Protein AF-A0A4U7AQZ9-F1 (afdb_monomer_lite)

Secondary structure (DSSP, 8-state):
------TTSHHHHHHHGGGG-TT--THHHHHHHHHHHHHHIIIIIHHHTT-HHHHHHHHSTTS-----SSGGGS-HHHHTT-SEEEEEEEEESSSHHHHHHHHHHHHH-TT-EEEEEEEEEEHHHHSTTSTTHHHHTSTTEEEEEEEEES------SS--HHHHHTT-TT--

Organism: NCBI:txid40998

Structure (mmCIF, N/CA/C/O backbone):
data_AF-A0A4U7AQZ9-F1
#
_entry.id   AF-A0A4U7AQZ9-F1
#
loop_
_atom_site.group_PDB
_atom_site.id
_atom_site.type_symbol
_atom_site.label_atom_id
_atom_site.label_alt_id
_atom_site.label_comp_id
_atom_site.label_asym_id
_atom_site.label_entity_id
_atom_site.label_seq_id
_atom_site.pdbx_PDB_ins_code
_atom_site.Cartn_x
_atom_site.Cartn_y
_atom_site.Cartn_z
_atom_site.occupancy
_atom_site.B_iso_or_equiv
_atom_site.auth_seq_id
_atom_site.auth_comp_id
_atom_site.auth_asym_id
_atom_site.auth_atom_id
_atom_site.pdbx_PDB_model_num
ATOM 1 N N . MET A 1 1 ? 9.605 26.497 10.972 1.00 35.78 1 MET A N 1
ATOM 2 C CA . MET A 1 1 ? 9.999 25.737 9.765 1.00 35.78 1 MET A CA 1
ATOM 3 C C . MET A 1 1 ? 10.571 24.405 10.231 1.00 35.78 1 MET A C 1
ATOM 5 O O . MET A 1 1 ? 11.572 24.421 10.932 1.00 35.78 1 MET A O 1
ATOM 9 N N . SER A 1 2 ? 9.902 23.276 9.977 1.00 42.94 2 SER A N 1
ATOM 10 C CA . SER A 1 2 ? 10.395 21.956 10.404 1.00 42.94 2 SER A CA 1
ATOM 11 C C . SER A 1 2 ? 11.223 21.324 9.285 1.00 42.94 2 SER A C 1
ATOM 13 O O . SER A 1 2 ? 10.675 20.996 8.234 1.00 42.94 2 SER A O 1
ATOM 15 N N . LEU A 1 3 ? 12.527 21.155 9.498 1.00 46.78 3 LEU A N 1
ATOM 16 C CA . LEU A 1 3 ? 13.388 20.399 8.589 1.00 46.78 3 LEU A CA 1
ATOM 17 C C . LEU A 1 3 ? 13.070 18.903 8.723 1.00 46.78 3 LEU A C 1
ATOM 19 O O . LEU A 1 3 ? 13.283 18.323 9.785 1.00 46.78 3 LEU A O 1
ATOM 23 N N . GLN A 1 4 ? 12.579 18.276 7.654 1.00 54.00 4 GLN A N 1
ATOM 24 C CA . GLN A 1 4 ? 12.450 16.819 7.584 1.00 54.00 4 GLN A CA 1
ATOM 25 C C . GLN A 1 4 ? 13.738 16.225 7.005 1.00 54.00 4 GLN A C 1
ATOM 27 O O . GLN A 1 4 ? 14.153 16.595 5.909 1.00 54.00 4 GLN A O 1
ATOM 32 N N . HIS A 1 5 ? 14.380 15.310 7.735 1.00 62.16 5 HIS A N 1
ATOM 33 C CA . HIS A 1 5 ? 15.618 14.655 7.311 1.00 62.16 5 HIS A CA 1
ATOM 34 C C . HIS A 1 5 ? 15.568 13.146 7.579 1.00 62.16 5 HIS A C 1
ATOM 36 O O . HIS A 1 5 ? 14.986 12.691 8.560 1.00 62.16 5 HIS A O 1
ATOM 42 N N . TYR A 1 6 ? 16.229 12.365 6.721 1.00 65.25 6 TYR A N 1
ATOM 43 C CA . TYR A 1 6 ? 16.204 10.893 6.745 1.00 65.25 6 TYR A CA 1
ATOM 44 C C . TYR A 1 6 ? 17.595 10.291 6.965 1.00 65.25 6 TYR A C 1
ATOM 46 O O . TYR A 1 6 ? 17.842 9.127 6.651 1.00 65.25 6 TYR A O 1
ATOM 54 N N . THR A 1 7 ? 18.507 11.080 7.540 1.00 66.88 7 THR A N 1
ATOM 55 C CA . THR A 1 7 ? 19.927 10.754 7.778 1.00 66.88 7 THR A CA 1
ATOM 56 C C . THR A 1 7 ? 20.165 9.442 8.529 1.00 66.88 7 THR A C 1
ATOM 58 O O . THR A 1 7 ? 21.244 8.870 8.424 1.00 66.88 7 THR A O 1
ATOM 61 N N . LYS A 1 8 ? 19.169 8.936 9.266 1.00 69.25 8 LYS A N 1
ATOM 62 C CA . LYS A 1 8 ? 19.256 7.678 10.025 1.00 69.25 8 LYS A CA 1
ATOM 63 C C . LYS A 1 8 ? 18.743 6.443 9.273 1.00 69.25 8 LYS A C 1
ATOM 65 O O . LYS A 1 8 ? 18.784 5.348 9.822 1.00 69.25 8 LYS A O 1
ATOM 70 N N . THR A 1 9 ? 18.252 6.589 8.043 1.00 66.06 9 THR A N 1
ATOM 71 C CA . THR A 1 9 ? 17.750 5.451 7.258 1.00 66.06 9 THR A CA 1
ATOM 72 C C . THR A 1 9 ? 18.887 4.704 6.564 1.00 66.06 9 THR A C 1
ATOM 74 O O . THR A 1 9 ? 19.890 5.296 6.162 1.00 66.06 9 THR A O 1
ATOM 77 N N . ASN A 1 10 ? 18.715 3.396 6.367 1.00 64.19 10 ASN A N 1
ATOM 78 C CA . ASN A 1 10 ? 19.672 2.595 5.599 1.00 64.19 10 ASN A CA 1
ATOM 79 C C . ASN A 1 10 ? 19.789 3.093 4.151 1.00 64.19 10 ASN A C 1
ATOM 81 O O . ASN A 1 10 ? 20.891 3.132 3.616 1.00 64.19 10 ASN A O 1
ATOM 85 N N . ALA A 1 11 ? 18.685 3.556 3.555 1.00 65.00 11 ALA A N 1
ATOM 86 C CA . ALA A 1 11 ? 18.683 4.154 2.224 1.00 65.00 11 ALA A CA 1
ATOM 87 C C . ALA A 1 11 ? 19.554 5.420 2.162 1.00 65.00 11 ALA A C 1
ATOM 89 O O . ALA A 1 11 ? 20.436 5.506 1.312 1.00 65.00 11 ALA A O 1
ATOM 90 N N . ALA A 1 12 ? 19.391 6.358 3.104 1.00 65.62 12 ALA A N 1
ATOM 91 C CA . ALA A 1 12 ? 20.232 7.554 3.168 1.00 65.62 12 ALA A CA 1
ATOM 92 C C . ALA A 1 12 ? 21.712 7.205 3.366 1.00 65.62 12 ALA A C 1
ATOM 94 O O . ALA A 1 12 ? 22.567 7.776 2.697 1.00 65.62 12 ALA A O 1
ATOM 95 N N . ARG A 1 13 ? 22.022 6.229 4.229 1.00 68.69 13 ARG A N 1
ATOM 96 C CA . ARG A 1 13 ? 23.403 5.772 4.438 1.00 68.69 13 ARG A CA 1
ATOM 97 C C . ARG A 1 13 ? 24.006 5.199 3.158 1.00 68.69 13 ARG A C 1
ATOM 99 O O . ARG A 1 13 ? 25.102 5.603 2.785 1.00 68.69 13 ARG A O 1
ATOM 106 N N . ILE A 1 14 ? 23.291 4.316 2.463 1.00 69.12 14 ILE A N 1
ATOM 107 C CA . ILE A 1 14 ? 23.757 3.697 1.214 1.00 69.12 14 ILE A CA 1
ATOM 108 C C . ILE A 1 14 ? 23.960 4.758 0.127 1.00 69.12 14 ILE A C 1
ATOM 110 O O . ILE A 1 14 ? 25.005 4.783 -0.514 1.00 69.12 14 ILE A O 1
ATOM 114 N N . LEU A 1 15 ? 23.004 5.672 -0.041 1.00 67.94 15 LEU A N 1
ATOM 115 C CA . LEU A 1 15 ? 23.048 6.690 -1.094 1.00 67.94 15 LEU A CA 1
ATOM 116 C C . LEU A 1 15 ? 24.113 7.762 -0.853 1.00 67.94 15 LEU A C 1
ATOM 118 O O . LEU A 1 15 ? 24.690 8.263 -1.813 1.00 67.94 15 LEU A O 1
ATOM 122 N N . MET A 1 16 ? 24.396 8.101 0.408 1.00 71.94 16 MET A N 1
ATOM 123 C CA . MET A 1 16 ? 25.441 9.069 0.758 1.00 71.94 16 MET A CA 1
ATOM 124 C C . MET A 1 16 ? 26.843 8.448 0.790 1.00 71.94 16 MET A C 1
ATOM 126 O O . MET A 1 16 ? 27.820 9.176 0.644 1.00 71.94 16 MET A O 1
ATOM 130 N N . THR A 1 17 ? 26.977 7.125 0.945 1.00 73.81 17 THR A N 1
ATOM 131 C CA . THR A 1 17 ? 28.293 6.465 1.075 1.00 73.81 17 THR A CA 1
ATOM 132 C C . THR A 1 17 ? 29.251 6.813 -0.076 1.00 73.81 17 THR A C 1
ATOM 134 O O . THR A 1 17 ? 30.371 7.225 0.216 1.00 73.81 17 THR A O 1
ATOM 137 N N . PRO A 1 18 ? 28.844 6.772 -1.363 1.00 69.50 18 PRO A N 1
ATOM 138 C CA . PRO A 1 18 ? 29.732 7.135 -2.469 1.00 69.50 18 PRO A CA 1
ATOM 139 C C . PRO A 1 18 ? 30.176 8.604 -2.457 1.00 69.50 18 PRO A C 1
ATOM 141 O O . PRO A 1 18 ? 31.245 8.916 -2.968 1.00 69.50 18 PRO A O 1
ATOM 144 N N . THR A 1 19 ? 29.387 9.506 -1.862 1.00 69.62 19 THR A N 1
ATOM 145 C CA . THR A 1 19 ? 29.738 10.936 -1.739 1.00 69.62 19 THR A CA 1
ATOM 146 C C . THR A 1 19 ? 30.698 11.235 -0.589 1.00 69.62 19 THR A C 1
ATOM 148 O O . THR A 1 19 ? 31.227 12.337 -0.506 1.00 69.62 19 THR A O 1
ATOM 151 N N . LEU A 1 20 ? 30.929 10.260 0.297 1.00 70.00 20 LEU A N 1
ATOM 152 C CA . LEU A 1 20 ? 31.860 10.365 1.424 1.00 70.00 20 LEU A CA 1
ATOM 153 C C . LEU A 1 20 ? 33.263 9.834 1.077 1.00 70.00 20 LEU A C 1
ATOM 155 O O . LEU A 1 20 ? 34.176 9.942 1.892 1.00 70.00 20 LEU A O 1
ATOM 159 N N . ILE A 1 21 ? 33.443 9.258 -0.117 1.00 72.31 21 ILE A N 1
ATOM 160 C CA . ILE A 1 21 ? 34.729 8.743 -0.597 1.00 72.31 21 ILE A CA 1
ATOM 161 C C . ILE A 1 21 ? 35.524 9.905 -1.203 1.00 72.31 21 ILE A C 1
ATOM 163 O O . ILE A 1 21 ? 35.169 10.412 -2.263 1.00 72.31 21 ILE A O 1
ATOM 167 N N . LEU A 1 22 ? 36.620 10.299 -0.546 1.00 62.50 22 LEU A N 1
ATOM 168 C CA . LEU A 1 22 ? 37.468 11.439 -0.942 1.00 62.50 22 LEU A CA 1
ATOM 169 C C . LEU A 1 22 ? 38.063 11.316 -2.356 1.00 62.50 22 LEU A C 1
ATOM 171 O O . LEU A 1 22 ? 38.332 12.324 -3.001 1.00 62.50 22 LEU A O 1
ATOM 175 N N . GLU A 1 23 ? 38.253 10.090 -2.839 1.00 70.56 23 GLU A N 1
ATOM 176 C CA . GLU A 1 23 ? 38.831 9.791 -4.155 1.00 70.56 23 GLU A CA 1
ATOM 177 C C . GLU A 1 23 ? 37.778 9.702 -5.274 1.00 70.56 23 GLU A C 1
ATOM 179 O O . GLU A 1 23 ? 38.120 9.639 -6.457 1.00 70.56 23 GLU A O 1
ATOM 184 N N . ALA A 1 24 ? 36.485 9.688 -4.933 1.00 56.53 24 ALA A N 1
ATOM 185 C CA . ALA A 1 24 ? 35.423 9.588 -5.923 1.00 56.53 24 ALA A CA 1
ATOM 186 C C . ALA A 1 24 ? 35.292 10.908 -6.699 1.00 56.53 24 ALA A C 1
ATOM 188 O O . ALA A 1 24 ? 34.902 11.938 -6.155 1.00 56.53 24 ALA A O 1
ATOM 189 N N . ALA A 1 25 ? 35.564 10.869 -8.003 1.00 66.31 25 ALA A N 1
ATOM 190 C CA . ALA A 1 25 ? 35.476 12.029 -8.885 1.00 66.31 25 ALA A CA 1
ATOM 191 C C . ALA A 1 25 ? 34.864 11.674 -10.250 1.00 66.31 25 ALA A C 1
ATOM 193 O O . ALA A 1 25 ? 34.716 10.508 -10.631 1.00 66.31 25 ALA A O 1
ATOM 194 N N . GLY A 1 26 ? 34.487 12.703 -11.012 1.00 72.12 26 GLY A N 1
AT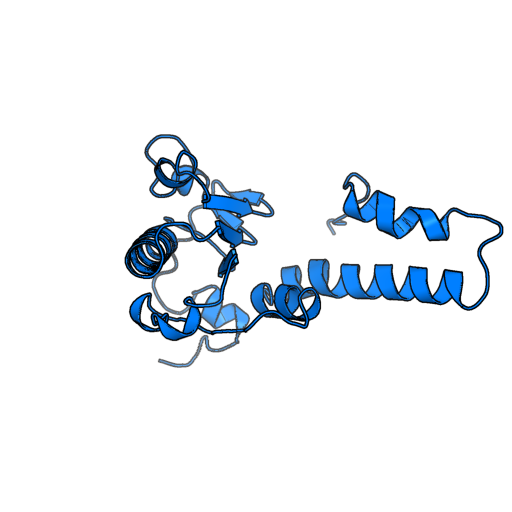OM 195 C CA . GLY A 1 26 ? 34.016 12.545 -12.386 1.00 72.12 26 GLY A CA 1
ATOM 196 C C . GLY A 1 26 ? 32.676 11.810 -12.489 1.00 72.12 26 GLY A C 1
ATOM 197 O O . GLY A 1 26 ? 31.715 12.154 -11.802 1.00 72.12 26 GLY A O 1
ATOM 198 N N . ILE A 1 27 ? 32.583 10.833 -13.396 1.00 53.31 27 ILE A N 1
ATOM 199 C CA . ILE A 1 27 ? 31.319 10.145 -13.699 1.00 53.31 27 ILE A CA 1
ATOM 200 C C . ILE A 1 27 ? 30.736 9.427 -12.476 1.00 53.31 27 ILE A C 1
ATOM 202 O O . ILE A 1 27 ? 29.533 9.489 -12.266 1.00 53.31 27 ILE A O 1
ATOM 206 N N . HIS A 1 28 ? 31.577 8.846 -11.619 1.00 54.91 28 HIS A N 1
ATOM 207 C CA . HIS A 1 28 ? 31.136 8.119 -10.427 1.00 54.91 28 HIS A CA 1
ATOM 208 C C . HIS A 1 28 ? 30.451 9.039 -9.411 1.00 54.91 28 HIS A C 1
ATOM 210 O O . HIS A 1 28 ? 29.366 8.724 -8.922 1.00 54.91 28 HIS A O 1
ATOM 216 N N . LEU A 1 29 ? 31.033 10.217 -9.160 1.00 64.06 29 LEU A N 1
ATOM 217 C CA . LEU A 1 29 ? 30.441 11.207 -8.263 1.00 64.06 29 LEU A CA 1
ATOM 218 C C . LEU A 1 29 ? 29.161 11.808 -8.872 1.00 64.06 29 LEU A C 1
ATOM 220 O O . LEU A 1 29 ? 28.159 11.962 -8.176 1.00 64.06 29 LEU A O 1
ATOM 224 N N . ARG A 1 30 ? 29.138 12.060 -10.191 1.00 60.09 30 ARG A N 1
ATOM 225 C CA . ARG A 1 30 ? 27.921 12.506 -10.897 1.00 60.09 30 ARG A CA 1
ATOM 226 C C . ARG A 1 30 ? 26.782 11.492 -10.790 1.00 60.09 30 ARG A C 1
ATOM 228 O O . ARG A 1 30 ? 25.663 11.887 -10.476 1.00 60.09 30 ARG A O 1
ATOM 235 N N . THR A 1 31 ? 27.058 10.204 -10.980 1.00 63.22 31 THR A N 1
ATOM 236 C CA . THR A 1 31 ? 26.064 9.129 -10.836 1.00 63.22 31 THR A CA 1
ATOM 237 C C . THR A 1 31 ? 25.553 9.014 -9.399 1.00 63.22 31 THR A C 1
ATOM 239 O O . THR A 1 31 ? 24.355 8.813 -9.185 1.00 63.22 31 THR A O 1
ATOM 242 N N . ALA A 1 32 ? 26.424 9.196 -8.400 1.00 63.41 32 ALA A N 1
ATOM 243 C CA . ALA A 1 32 ? 26.020 9.220 -6.995 1.00 63.41 32 ALA A CA 1
ATOM 244 C C . ALA A 1 32 ? 25.067 10.391 -6.702 1.00 63.41 32 ALA A C 1
ATOM 246 O O . ALA A 1 32 ? 23.991 10.184 -6.143 1.00 63.41 32 ALA A O 1
ATOM 247 N N . HIS A 1 33 ? 25.396 11.602 -7.163 1.00 71.19 33 HIS A N 1
ATOM 248 C CA . HIS A 1 33 ? 24.517 12.765 -7.022 1.00 71.19 33 HIS A CA 1
ATOM 249 C C . HIS A 1 33 ? 23.196 12.612 -7.784 1.00 71.19 33 HIS A C 1
ATOM 251 O O . HIS A 1 33 ? 22.153 12.990 -7.257 1.00 71.19 33 HIS A O 1
ATOM 257 N N . GLN A 1 34 ? 23.206 12.023 -8.984 1.00 67.62 34 GLN A N 1
ATOM 258 C CA . GLN A 1 34 ? 21.978 11.711 -9.724 1.00 67.62 34 GLN A CA 1
ATOM 259 C C . GLN A 1 34 ? 21.107 10.692 -8.982 1.00 67.62 34 GLN A C 1
ATOM 261 O O . GLN A 1 34 ? 19.893 10.866 -8.915 1.00 67.62 34 GLN A O 1
ATOM 266 N N . SER A 1 35 ? 21.710 9.666 -8.375 1.00 66.94 35 SER A N 1
ATOM 267 C CA . SER A 1 35 ? 20.994 8.660 -7.578 1.00 66.94 35 SER A CA 1
ATOM 268 C C . SER A 1 35 ? 20.388 9.264 -6.311 1.00 66.94 35 SER A C 1
ATOM 270 O O . SER A 1 35 ? 19.224 9.006 -6.007 1.00 66.94 35 SER A O 1
ATOM 272 N N . ILE A 1 36 ? 21.137 10.126 -5.612 1.00 71.44 36 ILE A N 1
ATOM 273 C CA . ILE A 1 36 ? 20.622 10.917 -4.487 1.00 71.44 36 ILE A CA 1
ATOM 274 C C . ILE A 1 36 ? 19.463 11.798 -4.962 1.00 71.44 36 ILE A C 1
ATOM 276 O O . ILE A 1 36 ? 18.400 11.766 -4.356 1.00 71.44 36 ILE A O 1
ATOM 280 N N . GLY A 1 37 ? 19.632 12.538 -6.061 1.00 61.44 37 GLY A N 1
ATOM 281 C CA . GLY A 1 37 ? 18.609 13.421 -6.622 1.00 61.44 37 GLY A CA 1
ATOM 282 C C . GLY A 1 37 ? 17.325 12.679 -6.994 1.00 61.44 37 GLY A C 1
ATOM 283 O O . GLY A 1 37 ? 16.247 13.081 -6.568 1.00 61.44 37 GLY A O 1
ATOM 284 N N . ARG A 1 38 ? 17.431 11.550 -7.703 1.00 63.41 38 ARG A N 1
ATOM 285 C CA . ARG A 1 38 ? 16.286 10.696 -8.054 1.00 63.41 38 ARG A CA 1
ATOM 286 C C . ARG A 1 38 ? 15.573 10.191 -6.806 1.00 63.41 38 ARG A C 1
ATOM 288 O O . ARG A 1 38 ? 14.353 10.256 -6.731 1.00 63.41 38 ARG A O 1
ATOM 295 N N . HIS A 1 39 ? 16.324 9.735 -5.808 1.00 69.50 39 HIS A N 1
ATOM 296 C CA . HIS A 1 39 ? 15.743 9.247 -4.562 1.00 69.50 39 HIS A CA 1
ATOM 297 C C . HIS A 1 39 ? 15.081 10.364 -3.746 1.00 69.50 39 HIS A C 1
ATOM 299 O O . HIS A 1 39 ? 14.011 10.164 -3.178 1.00 69.50 39 HIS A O 1
ATOM 305 N N . LEU A 1 40 ? 15.684 11.555 -3.721 1.00 65.62 40 LEU A N 1
ATOM 306 C CA . LEU A 1 40 ? 15.101 12.735 -3.093 1.00 65.62 40 LEU A CA 1
ATOM 307 C C . LEU A 1 40 ? 13.800 13.140 -3.788 1.00 65.62 40 LEU A C 1
ATOM 309 O O . LEU A 1 40 ? 12.827 13.419 -3.104 1.00 65.62 40 LEU A O 1
ATOM 313 N N . VAL A 1 41 ? 13.737 13.130 -5.119 1.00 62.28 41 VAL A N 1
ATOM 314 C CA . VAL A 1 41 ? 12.505 13.450 -5.856 1.00 62.28 41 VAL A CA 1
ATOM 315 C C . VAL A 1 41 ? 11.432 12.393 -5.596 1.00 62.28 41 VAL A C 1
ATOM 317 O O . VAL A 1 41 ? 10.345 12.724 -5.126 1.00 62.28 41 VAL A O 1
ATOM 320 N N . VAL A 1 42 ? 11.756 11.116 -5.794 1.00 61.41 42 VAL A N 1
ATOM 321 C CA . VAL A 1 42 ? 10.806 10.013 -5.606 1.00 61.41 42 VAL A CA 1
ATOM 322 C C . VAL A 1 42 ? 10.265 9.960 -4.183 1.00 61.41 42 VAL A C 1
ATOM 324 O O . VAL A 1 42 ? 9.085 9.705 -4.000 1.00 61.41 42 VAL A O 1
ATOM 327 N N . ILE A 1 43 ? 11.091 10.193 -3.161 1.00 56.84 43 ILE A N 1
ATOM 328 C CA . ILE A 1 43 ? 10.614 10.129 -1.779 1.00 56.84 43 ILE A CA 1
ATOM 329 C C . ILE A 1 43 ? 10.041 11.470 -1.335 1.00 56.84 43 ILE A C 1
ATOM 331 O O . ILE A 1 43 ? 8.935 11.508 -0.819 1.00 56.84 43 ILE A O 1
ATOM 335 N N . PHE A 1 44 ? 10.739 12.589 -1.498 1.00 57.19 44 PHE A N 1
ATOM 336 C CA . PHE A 1 44 ? 10.299 13.856 -0.908 1.00 57.19 44 PHE A CA 1
ATOM 337 C C . PHE A 1 44 ? 9.265 14.572 -1.763 1.00 57.19 44 PHE A C 1
ATOM 339 O O . PHE A 1 44 ? 8.266 15.036 -1.220 1.00 57.19 44 PHE A O 1
ATOM 346 N N . VAL A 1 45 ? 9.467 14.656 -3.081 1.00 54.81 45 VAL A N 1
ATOM 347 C CA . VAL A 1 45 ? 8.502 15.330 -3.962 1.00 54.81 45 VAL A CA 1
ATOM 348 C C . VAL A 1 45 ? 7.225 14.504 -4.051 1.00 54.81 45 VAL A C 1
ATOM 350 O O . VAL A 1 45 ? 6.149 15.077 -3.914 1.00 54.81 45 VAL A O 1
ATOM 353 N N . ALA A 1 46 ? 7.312 13.172 -4.142 1.00 54.19 46 ALA A N 1
ATOM 354 C CA . ALA A 1 46 ? 6.108 12.345 -4.091 1.00 54.19 46 ALA A CA 1
ATOM 355 C C . ALA A 1 46 ? 5.394 12.410 -2.734 1.00 54.19 46 ALA A C 1
ATOM 357 O O . ALA A 1 46 ? 4.173 12.393 -2.720 1.00 54.19 46 ALA A O 1
ATOM 358 N N . ASN A 1 47 ? 6.101 12.556 -1.606 1.00 48.84 47 ASN A N 1
ATOM 359 C CA . ASN A 1 47 ? 5.447 12.750 -0.304 1.00 48.84 47 ASN A CA 1
ATOM 360 C C . ASN A 1 47 ? 4.785 14.130 -0.166 1.00 48.84 47 ASN A C 1
ATOM 362 O O . ASN A 1 47 ? 3.734 14.251 0.457 1.00 48.84 47 ASN A O 1
ATOM 366 N N . ILE A 1 48 ? 5.385 15.183 -0.728 1.00 52.66 48 ILE A N 1
ATOM 367 C CA . ILE A 1 48 ? 4.810 16.538 -0.694 1.00 52.66 48 ILE A CA 1
ATOM 368 C C . ILE A 1 48 ? 3.609 16.636 -1.641 1.00 52.66 48 ILE A C 1
ATOM 370 O O . ILE A 1 48 ? 2.615 17.281 -1.313 1.00 52.66 48 ILE A O 1
ATOM 374 N N . LEU A 1 49 ? 3.705 15.991 -2.803 1.00 49.56 49 LEU A N 1
ATOM 375 C CA . LEU A 1 49 ? 2.706 16.033 -3.865 1.00 49.56 49 LEU A CA 1
ATOM 376 C C . LEU A 1 49 ? 1.773 14.819 -3.874 1.00 49.56 49 LEU A C 1
ATOM 378 O O . LEU A 1 49 ? 1.038 14.698 -4.838 1.00 49.56 49 LEU A O 1
ATOM 382 N N . GLY A 1 50 ? 1.849 13.914 -2.886 1.00 52.34 50 GLY A N 1
ATOM 383 C CA . GLY A 1 50 ? 1.133 12.625 -2.789 1.00 52.34 50 GLY A CA 1
ATOM 384 C C . GLY A 1 50 ? 1.195 11.715 -4.033 1.00 52.34 50 GLY A C 1
ATOM 385 O O . GLY A 1 50 ? 0.281 10.931 -4.276 1.00 52.34 50 GLY A O 1
ATOM 386 N N . LEU A 1 51 ? 2.262 11.800 -4.833 1.00 54.00 51 LEU A N 1
ATOM 387 C CA . LEU A 1 51 ? 2.459 11.045 -6.085 1.00 54.00 51 LEU A CA 1
ATOM 388 C C . LEU A 1 51 ? 2.989 9.621 -5.842 1.00 54.00 51 LEU A C 1
ATOM 390 O O . LEU A 1 51 ? 3.857 9.129 -6.562 1.00 54.00 51 LEU A O 1
ATOM 394 N N . GLU A 1 52 ? 2.505 8.961 -4.797 1.00 63.84 52 GLU A N 1
ATOM 395 C CA . GLU A 1 52 ? 3.130 7.766 -4.217 1.00 63.84 52 GLU A CA 1
ATOM 396 C C . GLU A 1 52 ? 3.214 6.591 -5.205 1.00 63.84 52 GLU A C 1
ATOM 398 O O . GLU A 1 52 ? 4.224 5.888 -5.257 1.00 63.84 52 GLU A O 1
ATOM 403 N N . ALA A 1 53 ? 2.196 6.415 -6.052 1.00 60.28 53 ALA A N 1
ATOM 404 C CA . ALA A 1 53 ? 2.174 5.347 -7.050 1.00 60.28 53 ALA A CA 1
ATOM 405 C C . ALA A 1 53 ? 3.121 5.626 -8.236 1.00 60.28 53 ALA A C 1
ATOM 407 O O . ALA A 1 53 ? 3.801 4.716 -8.713 1.00 60.28 53 ALA A O 1
ATOM 408 N N . PHE A 1 54 ? 3.216 6.883 -8.684 1.00 60.66 54 PHE A N 1
ATOM 409 C CA . PHE A 1 54 ? 4.127 7.276 -9.766 1.00 60.66 54 PHE A CA 1
ATOM 410 C C . PHE A 1 54 ? 5.589 7.225 -9.319 1.00 60.66 54 PHE A C 1
ATOM 412 O O . PHE A 1 54 ? 6.426 6.696 -10.045 1.00 60.66 54 PHE A O 1
ATOM 419 N N . GLY A 1 55 ? 5.887 7.667 -8.092 1.00 62.41 55 GLY A N 1
ATOM 420 C CA . GLY A 1 55 ? 7.228 7.547 -7.519 1.00 62.41 55 GLY A CA 1
ATOM 421 C C . GLY A 1 55 ? 7.706 6.092 -7.437 1.00 62.41 55 GLY A C 1
ATOM 422 O O . GLY A 1 55 ? 8.872 5.805 -7.706 1.00 62.41 55 GLY A O 1
ATOM 423 N N . LEU A 1 56 ? 6.806 5.146 -7.140 1.00 63.16 56 LEU A N 1
ATOM 424 C CA . LEU A 1 56 ? 7.130 3.717 -7.171 1.00 63.16 56 LEU A CA 1
ATOM 425 C C . LEU A 1 56 ? 7.355 3.193 -8.594 1.00 63.16 56 LEU A C 1
ATOM 427 O O . LEU A 1 56 ? 8.309 2.445 -8.808 1.00 63.16 56 LEU A O 1
ATOM 431 N N . ASN A 1 57 ? 6.538 3.594 -9.572 1.00 64.12 57 ASN A N 1
ATOM 432 C CA . ASN A 1 57 ? 6.720 3.174 -10.965 1.00 64.12 57 ASN A CA 1
ATOM 433 C C . ASN A 1 57 ? 8.033 3.703 -11.572 1.00 64.12 57 ASN A C 1
ATOM 435 O O . ASN A 1 57 ? 8.725 2.975 -12.279 1.00 64.12 57 ASN A O 1
ATOM 439 N N . GLU A 1 58 ? 8.452 4.916 -11.208 1.00 63.84 58 GLU A N 1
ATOM 440 C CA . GLU A 1 58 ? 9.760 5.446 -11.604 1.00 63.84 58 GLU A CA 1
ATOM 441 C C . GLU A 1 58 ? 10.930 4.635 -11.026 1.00 63.84 58 GLU A C 1
ATOM 443 O O . GLU A 1 58 ? 12.010 4.606 -11.613 1.00 63.84 58 GLU A O 1
ATOM 448 N N . VAL A 1 59 ? 10.766 3.965 -9.885 1.00 64.00 59 VAL A N 1
ATOM 449 C CA . VAL A 1 59 ? 11.807 3.088 -9.321 1.00 64.00 59 VAL A CA 1
ATOM 450 C C . VAL A 1 59 ? 11.750 1.695 -9.945 1.00 64.00 59 VAL A C 1
ATOM 452 O O . VAL A 1 59 ? 12.788 1.133 -10.294 1.00 64.00 59 VAL A O 1
ATOM 455 N N . PHE A 1 60 ? 10.549 1.152 -10.132 1.00 62.97 60 PHE A N 1
ATOM 456 C CA . PHE A 1 60 ? 10.317 -0.152 -10.744 1.00 62.97 60 PHE A CA 1
ATOM 457 C C . PHE A 1 60 ? 9.917 0.001 -12.214 1.00 62.97 60 PHE A C 1
ATOM 459 O O . PHE A 1 60 ? 8.782 -0.272 -12.585 1.00 62.97 60 PHE A O 1
ATOM 466 N N . LEU A 1 61 ? 10.876 0.388 -13.060 1.00 63.50 61 LEU A N 1
ATOM 467 C CA . LEU A 1 61 ? 10.648 0.724 -14.479 1.00 63.50 61 LEU A CA 1
ATOM 468 C C . LEU A 1 61 ? 9.995 -0.389 -15.322 1.00 63.50 61 LEU A C 1
ATOM 470 O O . LEU A 1 61 ? 9.465 -0.113 -16.392 1.00 63.50 61 LEU A O 1
ATOM 474 N N . LEU A 1 62 ? 10.061 -1.643 -14.865 1.00 67.25 62 LEU A N 1
ATOM 475 C CA . LEU A 1 62 ? 9.458 -2.803 -15.530 1.00 67.25 62 LEU A CA 1
ATOM 476 C C . LEU A 1 62 ? 8.131 -3.245 -14.894 1.00 67.25 62 LEU A C 1
ATOM 478 O O . LEU A 1 62 ? 7.526 -4.210 -15.353 1.00 67.25 62 LEU A O 1
ATOM 482 N N . ALA A 1 63 ? 7.687 -2.591 -13.818 1.00 72.69 63 ALA A N 1
ATOM 483 C CA . ALA A 1 63 ? 6.422 -2.916 -13.177 1.00 72.69 63 ALA A CA 1
ATOM 484 C C . ALA A 1 63 ? 5.251 -2.352 -13.988 1.00 72.69 63 ALA A C 1
ATOM 486 O O . ALA A 1 63 ? 5.238 -1.174 -14.352 1.00 72.69 63 ALA A O 1
ATOM 487 N N . GLY A 1 64 ? 4.237 -3.188 -14.214 1.00 74.50 64 GLY A N 1
ATOM 488 C CA . GLY A 1 64 ? 2.956 -2.728 -14.738 1.00 74.50 64 GLY A CA 1
ATOM 489 C C . GLY A 1 64 ? 2.313 -1.715 -13.789 1.00 74.50 64 GLY A C 1
ATOM 490 O O . GLY A 1 64 ? 2.363 -1.875 -12.568 1.00 74.50 64 GLY A O 1
ATOM 491 N N . PHE A 1 65 ? 1.707 -0.673 -14.355 1.00 78.38 65 PHE A N 1
ATOM 492 C CA . PHE A 1 65 ? 0.971 0.340 -13.608 1.00 78.38 65 PHE A CA 1
ATOM 493 C C . PHE A 1 65 ? -0.517 0.225 -13.927 1.00 78.38 65 PHE A C 1
ATOM 495 O O . PHE A 1 65 ? -0.915 0.346 -15.084 1.00 78.38 65 PHE A O 1
ATOM 502 N N . LEU A 1 66 ? -1.335 0.007 -12.899 1.00 82.62 66 LEU A N 1
ATOM 503 C CA . LEU A 1 66 ? -2.786 -0.060 -13.019 1.00 82.62 66 LEU A CA 1
ATOM 504 C C . LEU A 1 66 ? -3.410 0.902 -12.013 1.00 82.62 66 LEU A C 1
ATOM 506 O O . LEU A 1 66 ? -3.217 0.761 -10.806 1.00 82.62 66 LEU A O 1
ATOM 510 N N . HIS A 1 67 ? -4.182 1.862 -12.513 1.00 82.12 67 HIS A N 1
ATOM 511 C CA . HIS A 1 67 ? -5.028 2.689 -11.666 1.00 82.12 67 HIS A CA 1
ATOM 512 C C . HIS A 1 67 ? -6.351 1.955 -11.424 1.00 82.12 67 HIS A C 1
ATOM 514 O O . HIS A 1 67 ? -7.199 1.909 -12.311 1.00 82.12 67 HIS A O 1
ATOM 520 N N . ALA A 1 68 ? -6.498 1.354 -10.243 1.00 85.44 68 ALA A N 1
ATOM 521 C CA . ALA A 1 68 ? -7.703 0.635 -9.841 1.00 85.44 68 ALA A CA 1
ATOM 522 C C . ALA A 1 68 ? -8.501 1.464 -8.828 1.00 85.44 68 ALA A C 1
ATOM 524 O O . ALA A 1 68 ? -7.975 1.857 -7.786 1.00 85.44 68 ALA A O 1
ATOM 525 N N . LYS A 1 69 ? -9.773 1.720 -9.130 1.00 85.25 69 LYS A N 1
ATOM 526 C CA . LYS A 1 69 ? -10.711 2.437 -8.260 1.00 85.25 69 LYS A CA 1
ATOM 527 C C . LYS A 1 69 ? -11.508 1.469 -7.392 1.00 85.25 69 LYS A C 1
ATOM 529 O O . LYS A 1 69 ? -11.811 1.783 -6.242 1.00 85.25 69 LYS A O 1
ATOM 534 N N . VAL A 1 70 ? -11.831 0.299 -7.936 1.00 91.00 70 VAL A N 1
ATOM 535 C CA . VAL A 1 70 ? -12.525 -0.789 -7.240 1.00 91.00 70 VAL A CA 1
ATOM 536 C C . VAL A 1 70 ? -11.774 -2.110 -7.441 1.00 91.00 70 VAL A C 1
ATOM 538 O O . VAL A 1 70 ? -11.016 -2.235 -8.405 1.00 91.00 70 VAL A O 1
ATOM 541 N N . PRO A 1 71 ? -11.934 -3.104 -6.547 1.00 96.12 71 PRO A N 1
ATOM 542 C CA . PRO A 1 71 ? -11.228 -4.379 -6.667 1.00 96.12 71 PRO A CA 1
ATOM 543 C C . PRO A 1 71 ? -11.413 -5.053 -8.031 1.00 96.12 71 PRO A C 1
ATOM 545 O O . PRO A 1 71 ? -10.458 -5.604 -8.573 1.00 96.12 71 PRO A O 1
ATOM 548 N N . GLU A 1 72 ? -12.606 -4.949 -8.613 1.00 96.81 72 GLU A N 1
ATOM 549 C CA . GLU A 1 72 ? -12.986 -5.564 -9.886 1.00 96.81 72 GLU A CA 1
ATOM 550 C C . GLU A 1 72 ? -12.188 -5.038 -11.090 1.00 96.81 72 GLU A C 1
ATOM 552 O O . GLU A 1 72 ? -12.076 -5.747 -12.090 1.00 96.81 72 GLU A O 1
ATOM 557 N N . ASP A 1 73 ? -11.567 -3.857 -10.983 1.00 92.12 73 ASP A N 1
ATOM 558 C CA . ASP A 1 73 ? -10.653 -3.333 -12.008 1.00 92.12 73 ASP A CA 1
ATOM 559 C C . ASP A 1 73 ? -9.400 -4.224 -12.155 1.00 92.12 73 ASP A C 1
ATOM 561 O O . ASP A 1 73 ? -8.738 -4.250 -13.197 1.00 92.12 73 ASP A O 1
ATOM 565 N N . ILE A 1 74 ? -9.062 -4.996 -11.116 1.00 94.56 74 ILE A N 1
ATOM 566 C CA . ILE A 1 74 ? -8.006 -6.006 -11.158 1.00 94.56 74 ILE A CA 1
ATOM 567 C C . ILE A 1 74 ? -8.608 -7.312 -11.677 1.00 94.56 74 ILE A C 1
ATOM 569 O O . ILE A 1 74 ? -9.399 -7.966 -11.002 1.00 94.56 74 ILE A O 1
ATOM 573 N N . THR A 1 75 ? -8.201 -7.726 -12.873 1.00 94.38 75 THR A N 1
ATOM 574 C CA . THR A 1 75 ? -8.640 -8.979 -13.494 1.00 94.38 75 THR A CA 1
ATOM 575 C C . THR A 1 75 ? -7.563 -10.054 -13.367 1.00 94.38 75 THR A C 1
ATOM 577 O O . THR A 1 75 ? -6.411 -9.761 -13.044 1.00 94.38 75 THR A O 1
ATOM 580 N N . PHE A 1 76 ? -7.910 -11.311 -13.662 1.00 92.62 76 PHE A N 1
ATOM 581 C CA . PHE A 1 76 ? -6.934 -12.405 -13.683 1.00 92.62 76 PHE A CA 1
ATOM 582 C C . PHE A 1 76 ? -5.757 -12.118 -14.632 1.00 92.62 76 PHE A C 1
ATOM 584 O O . PHE A 1 76 ? -4.611 -12.359 -14.271 1.00 92.62 76 PHE A O 1
ATOM 591 N N . HIS A 1 77 ? -6.016 -11.517 -15.799 1.00 91.19 77 HIS A N 1
ATOM 592 C CA . HIS A 1 77 ? -4.969 -11.158 -16.760 1.00 91.19 77 HIS A CA 1
ATOM 593 C C . HIS A 1 77 ? -3.946 -10.173 -16.170 1.00 91.19 77 HIS A C 1
ATOM 595 O O . HIS A 1 77 ? -2.769 -10.229 -16.509 1.00 91.19 77 HIS A O 1
ATOM 601 N N . HIS A 1 78 ? -4.359 -9.272 -15.275 1.00 88.88 78 HIS A N 1
ATOM 602 C CA . HIS A 1 78 ? -3.436 -8.324 -14.644 1.00 88.88 78 HIS A CA 1
ATOM 603 C C . HIS A 1 78 ? -2.470 -8.992 -13.659 1.00 88.88 78 HIS A C 1
ATOM 605 O O . HIS A 1 78 ? -1.455 -8.395 -13.320 1.00 88.88 78 HIS A O 1
ATOM 611 N N . VAL A 1 79 ? -2.793 -10.195 -13.173 1.00 90.00 79 VAL A N 1
ATOM 612 C CA . VAL A 1 79 ? -2.081 -10.830 -12.056 1.00 90.00 79 VAL A CA 1
ATOM 613 C C . VAL A 1 79 ? -1.514 -12.212 -12.383 1.00 90.00 79 VAL A C 1
ATOM 615 O O . VAL A 1 79 ? -0.753 -12.740 -11.578 1.00 90.00 79 VAL A O 1
ATOM 618 N N . ALA A 1 80 ? -1.867 -12.789 -13.536 1.00 85.81 80 ALA A N 1
ATOM 619 C CA . ALA A 1 80 ? -1.502 -14.147 -13.942 1.00 85.81 80 ALA A CA 1
ATOM 620 C C . ALA A 1 80 ? 0.017 -14.380 -13.975 1.00 85.81 80 ALA A C 1
ATOM 622 O O . ALA A 1 80 ? 0.487 -15.387 -13.455 1.00 85.81 80 ALA A O 1
ATOM 623 N N . ASP A 1 81 ? 0.771 -13.419 -14.511 1.00 82.75 81 ASP A N 1
ATOM 624 C CA . ASP A 1 81 ? 2.232 -13.506 -14.653 1.00 82.75 81 ASP A CA 1
ATOM 625 C C . ASP A 1 81 ? 2.982 -12.681 -13.593 1.00 82.75 81 ASP A C 1
ATOM 627 O O . ASP A 1 81 ? 4.178 -12.399 -13.709 1.00 82.75 81 ASP A O 1
ATOM 631 N N . CYS A 1 82 ? 2.281 -12.252 -12.541 1.00 79.81 82 CYS A N 1
ATOM 632 C CA . CYS A 1 82 ? 2.879 -11.486 -11.460 1.00 79.81 82 CYS A CA 1
ATOM 633 C C . CYS A 1 82 ? 3.320 -12.406 -10.319 1.00 79.81 82 CYS A C 1
ATOM 635 O O . CYS A 1 82 ? 2.595 -13.289 -9.877 1.00 79.81 82 CYS A O 1
ATOM 637 N N . PHE A 1 83 ? 4.494 -12.123 -9.755 1.00 80.88 83 PHE A N 1
ATOM 638 C CA . PHE A 1 83 ? 4.946 -12.733 -8.496 1.00 80.88 83 PHE A CA 1
ATOM 639 C C . PHE A 1 83 ? 4.698 -11.826 -7.285 1.00 80.88 83 PHE A C 1
ATOM 641 O O . PHE A 1 83 ? 4.617 -12.298 -6.147 1.00 80.88 83 PHE A O 1
ATOM 648 N N . ASN A 1 84 ? 4.566 -10.519 -7.528 1.00 83.19 84 ASN A N 1
ATOM 649 C CA . ASN A 1 84 ? 4.369 -9.504 -6.502 1.00 83.19 84 ASN A CA 1
ATOM 650 C C . ASN A 1 84 ? 3.385 -8.439 -7.000 1.00 83.19 84 ASN A C 1
ATOM 652 O O . ASN A 1 84 ? 3.426 -8.068 -8.170 1.00 83.19 84 ASN A O 1
ATOM 656 N N . ILE A 1 85 ? 2.561 -7.914 -6.096 1.00 88.44 85 ILE A N 1
ATOM 657 C CA . ILE A 1 85 ? 1.714 -6.738 -6.313 1.00 88.44 85 ILE A CA 1
ATOM 658 C C . ILE A 1 85 ? 2.000 -5.719 -5.218 1.00 88.44 85 ILE A C 1
ATOM 660 O O . ILE A 1 85 ? 2.131 -6.077 -4.045 1.00 88.44 85 ILE A O 1
ATOM 664 N N . ILE A 1 86 ? 2.054 -4.447 -5.610 1.00 86.00 86 ILE A N 1
ATOM 665 C CA . ILE A 1 86 ? 2.133 -3.318 -4.690 1.00 86.00 86 ILE A CA 1
ATOM 666 C C . ILE A 1 86 ? 0.816 -2.542 -4.778 1.00 86.00 86 ILE A C 1
ATOM 668 O O . ILE A 1 86 ? 0.507 -1.961 -5.814 1.00 86.00 86 ILE A O 1
ATOM 672 N N . LEU A 1 87 ? 0.038 -2.553 -3.697 1.00 88.81 87 LEU A N 1
ATOM 673 C CA . LEU A 1 87 ? -1.127 -1.690 -3.520 1.00 88.81 87 LEU A CA 1
ATOM 674 C C . LEU A 1 87 ? -0.662 -0.386 -2.882 1.00 88.81 87 LEU A C 1
ATOM 676 O O . LEU A 1 87 ? 0.002 -0.425 -1.849 1.00 88.81 87 LEU A O 1
ATOM 680 N N . VAL A 1 88 ? -1.003 0.751 -3.480 1.00 82.94 88 VAL A N 1
ATOM 681 C CA . VAL A 1 88 ? -0.536 2.066 -3.028 1.00 82.94 88 VAL A CA 1
ATOM 682 C C . VAL A 1 88 ? -1.733 2.957 -2.755 1.00 82.94 88 VAL A C 1
ATOM 684 O O . VAL A 1 88 ? -2.597 3.095 -3.618 1.00 82.94 88 VAL A O 1
ATOM 687 N N . ASP A 1 89 ? -1.772 3.566 -1.574 1.00 81.62 89 ASP A N 1
ATOM 688 C CA . ASP A 1 89 ? -2.769 4.575 -1.223 1.00 81.62 89 ASP A CA 1
ATOM 689 C C . ASP A 1 89 ? -2.133 5.667 -0.360 1.00 81.62 89 ASP A C 1
ATOM 691 O O . ASP A 1 89 ? -1.453 5.370 0.620 1.00 81.62 89 ASP A O 1
ATOM 695 N N . SER A 1 90 ? -2.419 6.927 -0.690 1.00 73.12 90 SER A N 1
ATOM 696 C CA . SER A 1 90 ? -1.930 8.098 0.044 1.00 73.12 90 SER A CA 1
ATOM 697 C C . SER A 1 90 ? -2.217 8.037 1.543 1.00 73.12 90 SER A C 1
ATOM 699 O O . SER A 1 90 ? -1.367 8.358 2.384 1.00 73.12 90 SER A O 1
ATOM 701 N N . VAL A 1 91 ? -3.433 7.617 1.903 1.00 77.81 91 VAL A N 1
ATOM 702 C CA . VAL A 1 91 ? -3.884 7.581 3.291 1.00 77.81 91 VAL A CA 1
ATOM 703 C C . VAL A 1 91 ? -4.812 6.401 3.518 1.00 77.81 91 VAL A C 1
ATOM 705 O O . VAL A 1 91 ? -5.962 6.391 3.088 1.00 77.81 91 VAL A O 1
ATOM 708 N N . ILE A 1 92 ? -4.366 5.462 4.345 1.00 85.88 92 ILE A N 1
ATOM 709 C CA . ILE A 1 92 ? -5.212 4.373 4.814 1.00 85.88 92 ILE A CA 1
ATOM 710 C C . ILE A 1 92 ? -5.925 4.808 6.094 1.00 85.88 92 ILE A C 1
ATOM 712 O O . ILE A 1 92 ? -5.344 4.817 7.180 1.00 85.88 92 ILE A O 1
ATOM 716 N N . ASN A 1 93 ? -7.211 5.144 5.966 1.00 89.25 93 ASN A N 1
ATOM 717 C CA . ASN A 1 93 ? -8.057 5.525 7.099 1.00 89.25 93 ASN A CA 1
ATOM 718 C C . ASN A 1 93 ? -8.547 4.306 7.888 1.00 89.25 93 ASN A C 1
ATOM 720 O O . ASN A 1 93 ? -7.993 3.976 8.923 1.00 89.25 93 ASN A O 1
ATOM 724 N N . THR A 1 94 ? -9.599 3.625 7.434 1.00 91.00 94 THR A N 1
ATOM 725 C CA . THR A 1 94 ? -10.104 2.429 8.133 1.00 91.00 94 THR A CA 1
ATOM 726 C C . THR A 1 94 ? -9.375 1.164 7.707 1.00 91.00 94 THR A C 1
ATOM 728 O O . THR A 1 94 ? -9.325 0.216 8.478 1.00 91.00 94 THR A O 1
ATOM 731 N N . GLY A 1 95 ? -8.821 1.142 6.490 1.00 90.94 95 GLY A N 1
ATOM 732 C CA . GLY A 1 95 ? -8.267 -0.058 5.863 1.00 90.94 95 GLY A CA 1
ATOM 733 C C . GLY A 1 95 ? -9.283 -0.901 5.094 1.00 90.94 95 GLY A C 1
ATOM 734 O O . GLY A 1 95 ? -8.876 -1.872 4.466 1.00 90.94 95 GLY A O 1
ATOM 735 N N . GLY A 1 96 ? -10.570 -0.531 5.094 1.00 93.50 96 GLY A N 1
ATOM 736 C CA . GLY A 1 96 ? -11.633 -1.300 4.432 1.00 93.50 96 GLY A CA 1
ATOM 737 C C . GLY A 1 96 ? -11.334 -1.586 2.960 1.00 93.50 96 GLY A C 1
ATOM 738 O O . GLY A 1 96 ? -11.254 -2.748 2.574 1.00 93.50 96 GLY A O 1
ATOM 739 N N . SER A 1 97 ? -11.035 -0.543 2.178 1.00 92.06 97 SER A N 1
ATOM 740 C CA . SER A 1 97 ? -10.695 -0.692 0.759 1.00 92.06 97 SER A CA 1
ATOM 741 C C . SER A 1 97 ? -9.516 -1.647 0.554 1.00 92.06 97 SER A C 1
ATOM 743 O O . SER A 1 97 ? -9.614 -2.585 -0.229 1.00 92.06 97 SER A O 1
ATOM 745 N N . ILE A 1 98 ? -8.428 -1.485 1.314 1.00 94.69 98 ILE A N 1
ATOM 746 C CA . ILE A 1 98 ? -7.252 -2.367 1.233 1.00 94.69 98 ILE A CA 1
ATOM 747 C C . ILE A 1 98 ? -7.625 -3.826 1.505 1.00 94.69 98 ILE A C 1
ATOM 749 O O . ILE A 1 98 ? -7.177 -4.719 0.788 1.00 94.69 98 ILE A O 1
ATOM 753 N N . VAL A 1 99 ? -8.451 -4.083 2.520 1.00 95.75 99 VAL A N 1
ATOM 754 C CA . VAL A 1 99 ? -8.918 -5.438 2.831 1.00 95.75 99 VAL A CA 1
ATOM 755 C C . VAL A 1 99 ? -9.684 -6.035 1.652 1.00 95.75 99 VAL A C 1
ATOM 757 O O . VAL A 1 99 ? -9.465 -7.203 1.319 1.00 95.75 99 VAL A O 1
ATOM 760 N N . ASP A 1 100 ? -10.546 -5.255 1.007 1.00 96.81 100 ASP A N 1
ATOM 761 C CA . ASP A 1 100 ? -11.340 -5.723 -0.127 1.00 96.81 100 ASP A CA 1
ATOM 762 C C . ASP A 1 100 ? -10.465 -6.004 -1.356 1.00 96.81 100 ASP A C 1
ATOM 764 O O . ASP A 1 100 ? -10.572 -7.083 -1.943 1.00 96.81 100 ASP A O 1
ATOM 768 N N . PHE A 1 101 ? -9.500 -5.131 -1.658 1.00 96.75 101 PHE A N 1
ATOM 769 C CA . PHE A 1 101 ? -8.491 -5.368 -2.696 1.00 96.75 101 PHE A CA 1
ATOM 770 C C . PHE A 1 101 ? -7.658 -6.627 -2.425 1.00 96.75 101 PHE A C 1
ATOM 772 O O . PHE A 1 101 ? -7.507 -7.478 -3.302 1.00 96.75 101 PHE A O 1
ATOM 779 N N . VAL A 1 102 ? -7.153 -6.802 -1.200 1.00 95.62 102 VAL A N 1
ATOM 780 C CA . VAL A 1 102 ? -6.366 -7.988 -0.824 1.00 95.62 102 VAL A CA 1
ATOM 781 C C . VAL A 1 102 ? -7.201 -9.260 -0.955 1.00 95.62 102 VAL A C 1
ATOM 783 O O . VAL A 1 102 ? -6.714 -10.262 -1.479 1.00 95.62 102 VAL A O 1
ATOM 786 N N . ARG A 1 103 ? -8.459 -9.250 -0.498 1.00 96.12 103 ARG A N 1
ATOM 787 C CA . ARG A 1 103 ? -9.366 -10.400 -0.640 1.00 96.12 103 ARG A CA 1
ATOM 788 C C . ARG A 1 103 ? -9.612 -10.736 -2.104 1.00 96.12 103 ARG A C 1
ATOM 790 O O . ARG A 1 103 ? -9.591 -11.914 -2.449 1.00 96.12 103 ARG A O 1
ATOM 797 N N . HIS A 1 104 ? -9.839 -9.731 -2.941 1.00 97.31 104 HIS A N 1
ATOM 798 C CA . HIS A 1 104 ? -10.065 -9.918 -4.368 1.00 97.31 104 HIS A CA 1
ATOM 799 C C . HIS A 1 104 ? -8.840 -10.506 -5.073 1.00 97.31 104 HIS A C 1
ATOM 801 O O . HIS A 1 104 ? -8.944 -11.557 -5.701 1.00 97.31 104 HIS A O 1
ATOM 807 N N . ILE A 1 105 ? -7.652 -9.929 -4.864 1.00 95.56 105 ILE A N 1
ATOM 808 C CA . ILE A 1 105 ? -6.396 -10.453 -5.427 1.00 95.56 105 ILE A CA 1
ATOM 809 C C . ILE A 1 105 ? -6.163 -11.899 -4.987 1.00 95.56 105 ILE A C 1
ATOM 811 O O . ILE A 1 105 ? -5.788 -12.737 -5.800 1.00 95.56 105 ILE A O 1
ATOM 815 N N . ARG A 1 106 ? -6.436 -12.231 -3.719 1.00 94.69 106 ARG A N 1
ATOM 816 C CA . ARG A 1 106 ? -6.294 -13.604 -3.209 1.00 94.69 106 ARG A CA 1
ATOM 817 C C . ARG A 1 106 ? -7.242 -14.601 -3.878 1.00 94.69 106 ARG A C 1
ATOM 819 O O . ARG A 1 106 ? -6.875 -15.768 -3.972 1.00 94.69 106 ARG A O 1
ATOM 826 N N . LYS A 1 107 ? -8.421 -14.169 -4.344 1.00 95.62 107 LYS A N 1
ATOM 827 C CA . LYS A 1 107 ? -9.328 -15.014 -5.144 1.00 95.62 107 LYS A CA 1
ATOM 828 C C . LYS A 1 107 ? -8.775 -15.274 -6.544 1.00 95.62 107 LYS A C 1
ATOM 830 O O . LYS A 1 107 ? -8.970 -16.362 -7.067 1.00 95.62 107 LYS A O 1
ATOM 835 N N . LEU A 1 108 ? -8.098 -14.289 -7.134 1.00 94.88 108 LEU A N 1
ATOM 836 C CA . LEU A 1 108 ? -7.510 -14.406 -8.471 1.00 94.88 108 LEU A CA 1
ATOM 837 C C . LEU A 1 108 ? -6.193 -15.187 -8.462 1.00 94.88 108 LEU A C 1
ATOM 839 O O . LEU A 1 108 ? -5.930 -15.961 -9.375 1.00 94.88 108 LEU A O 1
ATOM 843 N N . HIS A 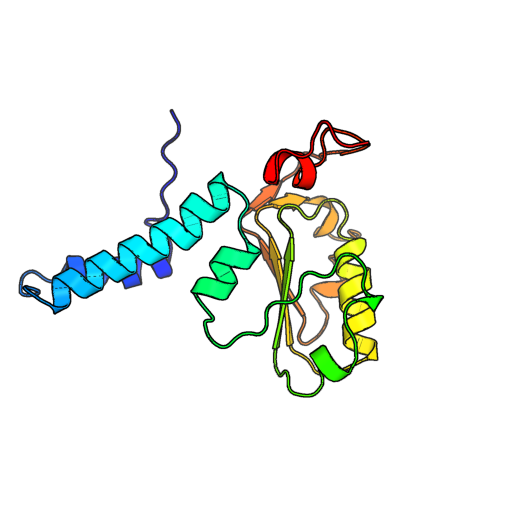1 109 ? -5.367 -14.986 -7.434 1.00 92.69 109 HIS A N 1
ATOM 844 C CA . HIS A 1 109 ? -4.048 -15.595 -7.334 1.00 92.69 109 HIS A CA 1
ATOM 845 C C . HIS A 1 109 ? -3.636 -15.797 -5.865 1.00 92.69 109 HIS A C 1
ATOM 847 O O . HIS A 1 109 ? -3.125 -14.906 -5.179 1.00 92.69 109 HIS A O 1
ATOM 853 N N . ALA A 1 110 ? -3.816 -17.025 -5.375 1.00 91.19 110 ALA A N 1
ATOM 854 C CA . ALA A 1 110 ? -3.727 -17.354 -3.952 1.00 91.19 110 ALA A CA 1
ATOM 855 C C . ALA A 1 110 ? -2.353 -17.074 -3.313 1.00 91.19 110 ALA A C 1
ATOM 857 O O . ALA A 1 110 ? -2.295 -16.656 -2.157 1.00 91.19 110 ALA A O 1
ATOM 858 N N . THR A 1 111 ? -1.252 -17.252 -4.050 1.00 88.19 111 THR A N 1
ATOM 859 C CA . THR A 1 111 ? 0.125 -17.226 -3.509 1.00 88.19 111 THR A CA 1
ATOM 860 C C . THR A 1 111 ? 0.901 -15.929 -3.763 1.00 88.19 111 THR A C 1
ATOM 862 O O . THR A 1 111 ? 2.051 -15.821 -3.343 1.00 88.19 111 THR A O 1
ATOM 865 N N . LEU A 1 112 ? 0.289 -14.927 -4.406 1.00 88.56 112 LEU A N 1
ATOM 866 C CA . LEU A 1 112 ? 0.954 -13.667 -4.763 1.00 88.56 112 LEU A CA 1
ATOM 867 C C . LEU A 1 112 ? 1.522 -12.954 -3.533 1.00 88.56 112 LEU A C 1
ATOM 869 O O . LEU A 1 112 ? 0.864 -12.885 -2.495 1.00 88.56 112 LEU A O 1
ATOM 873 N N . ARG A 1 113 ? 2.710 -12.361 -3.616 1.00 89.25 113 ARG A N 1
ATOM 874 C CA . ARG A 1 113 ? 3.155 -11.468 -2.536 1.00 89.25 113 ARG A CA 1
ATOM 875 C C . ARG A 1 113 ? 2.468 -10.121 -2.700 1.00 89.25 113 ARG A C 1
ATOM 877 O O . ARG A 1 113 ? 2.542 -9.523 -3.767 1.00 89.25 113 ARG A O 1
ATOM 884 N N . ILE A 1 114 ? 1.791 -9.654 -1.658 1.00 89.12 114 ILE A N 1
ATOM 885 C CA . ILE A 1 114 ? 1.071 -8.380 -1.673 1.00 89.12 114 ILE A CA 1
ATOM 886 C C . ILE A 1 114 ? 1.753 -7.440 -0.690 1.00 89.12 114 ILE A C 1
ATOM 888 O O . ILE A 1 114 ? 1.838 -7.735 0.501 1.00 89.12 114 ILE A O 1
ATOM 892 N N . VAL A 1 115 ? 2.225 -6.305 -1.188 1.00 86.38 115 VAL A N 1
ATOM 893 C CA . VAL A 1 115 ? 2.769 -5.221 -0.372 1.00 86.38 115 VAL A CA 1
ATOM 894 C C . VAL A 1 115 ? 1.796 -4.055 -0.433 1.00 86.38 115 VAL A C 1
ATOM 896 O O . VAL A 1 115 ? 1.460 -3.586 -1.512 1.00 86.38 115 VAL A O 1
ATOM 899 N N . VAL A 1 116 ? 1.330 -3.589 0.716 1.00 87.19 116 VAL A N 1
ATOM 900 C CA . VAL A 1 116 ? 0.516 -2.381 0.841 1.00 87.19 116 VAL A CA 1
ATOM 901 C C . VAL A 1 116 ? 1.437 -1.247 1.272 1.00 87.19 116 VAL A C 1
ATOM 903 O O . VAL A 1 116 ? 2.043 -1.335 2.337 1.00 87.19 116 VAL A O 1
ATOM 906 N N . GLY A 1 117 ? 1.560 -0.212 0.449 1.00 82.94 117 GLY A N 1
ATOM 907 C CA . GLY A 1 117 ? 2.328 0.999 0.716 1.00 82.94 117 GLY A CA 1
ATOM 908 C C . GLY A 1 117 ? 1.413 2.196 0.960 1.00 82.94 117 GLY A C 1
ATOM 909 O O . GLY A 1 117 ? 0.458 2.390 0.211 1.00 82.94 117 GLY A O 1
ATOM 910 N N . ALA A 1 118 ? 1.710 3.001 1.981 1.00 81.12 118 ALA A N 1
ATOM 911 C CA . ALA A 1 118 ? 1.001 4.258 2.219 1.00 81.12 118 ALA A CA 1
ATOM 912 C C . ALA A 1 118 ? 1.874 5.352 2.843 1.00 81.12 118 ALA A C 1
ATOM 914 O O . ALA A 1 118 ? 2.745 5.077 3.675 1.00 81.12 118 ALA A O 1
ATOM 915 N N . GLY A 1 119 ? 1.589 6.615 2.527 1.00 73.81 119 GLY A N 1
ATOM 916 C CA . GLY A 1 119 ? 2.160 7.752 3.251 1.00 73.81 119 GLY A CA 1
ATOM 917 C C . GLY A 1 119 ? 1.691 7.809 4.711 1.00 73.81 119 GLY A C 1
ATOM 918 O O . GLY A 1 119 ? 2.480 8.013 5.638 1.00 73.81 119 GLY A O 1
ATOM 919 N N . VAL A 1 120 ? 0.400 7.583 4.961 1.00 77.31 120 VAL A N 1
ATOM 920 C CA . VAL A 1 120 ? -0.164 7.587 6.320 1.00 77.31 120 VAL A CA 1
ATOM 921 C C . VAL A 1 120 ? -1.094 6.403 6.519 1.00 77.31 120 VAL A C 1
ATOM 923 O O . VAL A 1 120 ? -1.988 6.166 5.715 1.00 77.31 120 VAL A O 1
ATOM 926 N N . VAL A 1 121 ? -0.944 5.706 7.643 1.00 84.25 121 VAL A N 1
ATOM 927 C CA . VAL A 1 121 ? -1.937 4.740 8.127 1.00 84.25 121 VAL A CA 1
ATOM 928 C C . VAL A 1 121 ? -2.535 5.224 9.442 1.00 84.25 121 VAL A C 1
ATOM 930 O O . VAL A 1 121 ? -1.819 5.692 10.327 1.00 84.25 121 VAL A O 1
ATOM 933 N N . GLN A 1 122 ? -3.852 5.148 9.596 1.00 88.38 122 GLN A N 1
ATOM 934 C CA . GLN A 1 122 ? -4.484 5.487 10.866 1.00 88.38 122 GLN A CA 1
ATOM 935 C C . GLN A 1 122 ? -4.205 4.384 11.893 1.00 88.38 122 GLN A C 1
ATOM 937 O O . GLN A 1 122 ? -4.316 3.192 11.605 1.00 88.38 122 GLN A O 1
ATOM 942 N N . SER A 1 123 ? -3.836 4.780 13.110 1.00 87.88 123 SER A N 1
ATOM 943 C CA . SER A 1 123 ? -3.347 3.854 14.132 1.00 87.88 123 SER A CA 1
ATOM 944 C C . SER A 1 123 ? -4.367 2.775 14.516 1.00 87.88 123 SER A C 1
ATOM 946 O O . SER A 1 123 ? -3.974 1.642 14.776 1.00 87.88 123 SER A O 1
ATOM 948 N N . A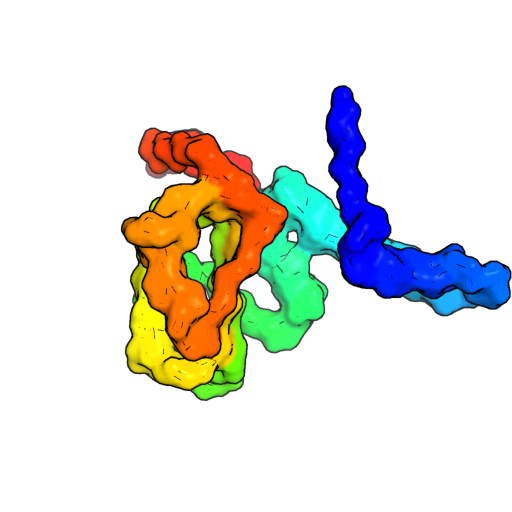SP A 1 124 ? -5.667 3.073 14.526 1.00 90.88 124 ASP A N 1
ATOM 949 C CA . ASP A 1 124 ? -6.701 2.086 14.875 1.00 90.88 124 ASP A CA 1
ATOM 950 C C . ASP A 1 124 ? -6.977 1.095 13.741 1.00 90.88 124 ASP A C 1
ATOM 952 O O . ASP A 1 124 ? -7.542 0.039 14.001 1.00 90.88 124 ASP A O 1
ATOM 956 N N . ALA A 1 125 ? -6.561 1.378 12.502 1.00 89.88 125 ALA A N 1
ATOM 957 C CA . ALA A 1 125 ? -6.656 0.406 11.416 1.00 89.88 125 ALA A CA 1
ATOM 958 C C . ALA A 1 125 ? -5.703 -0.779 11.629 1.00 89.88 125 ALA A C 1
ATOM 960 O O . ALA A 1 125 ? -6.030 -1.899 11.240 1.00 89.88 125 ALA A O 1
ATOM 961 N N . VAL A 1 126 ? -4.542 -0.537 12.250 1.00 89.38 126 VAL A N 1
ATOM 962 C CA . VAL A 1 126 ? -3.448 -1.514 12.401 1.00 89.38 126 VAL A CA 1
ATOM 963 C C . VAL A 1 126 ? -3.297 -2.088 13.811 1.00 89.38 126 VAL A C 1
ATOM 965 O O . VAL A 1 126 ? -2.636 -3.113 13.963 1.00 89.38 126 VAL A O 1
ATOM 968 N N . LYS A 1 127 ? -3.877 -1.450 14.833 1.00 91.06 127 LYS A N 1
ATOM 969 C CA . LYS A 1 127 ? -3.911 -1.962 16.215 1.00 91.06 127 LYS A CA 1
ATOM 970 C C . LYS A 1 127 ? -4.772 -3.233 16.326 1.00 91.06 127 LYS A C 1
ATOM 972 O O . LYS A 1 127 ? -5.639 -3.445 15.476 1.00 91.06 127 LYS A O 1
ATOM 977 N N . PRO A 1 128 ? -4.611 -4.036 17.396 1.00 90.50 128 PRO A N 1
ATOM 978 C CA . PRO A 1 128 ? -5.501 -5.158 17.680 1.00 90.50 128 PRO A CA 1
ATOM 979 C C . PRO A 1 128 ? -6.986 -4.775 17.596 1.00 90.50 128 PRO A C 1
ATOM 981 O O . PRO A 1 128 ? -7.412 -3.791 18.199 1.00 90.50 128 PRO A O 1
ATOM 984 N N . GLY A 1 129 ? -7.760 -5.533 16.813 1.00 87.81 129 GLY A N 1
ATOM 985 C CA . GLY A 1 129 ? -9.172 -5.249 16.509 1.00 87.81 129 GLY A C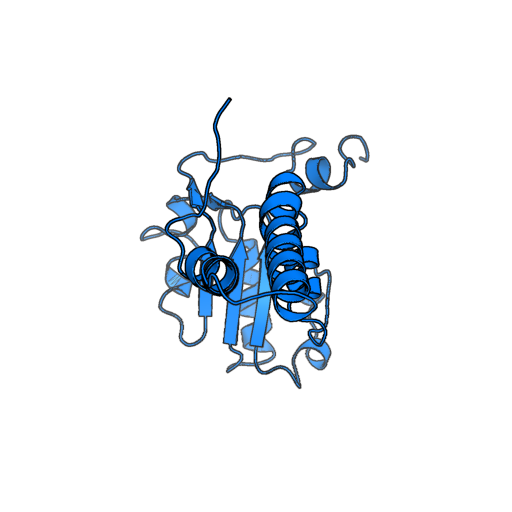A 1
ATOM 986 C C . GLY A 1 129 ? -9.419 -4.307 15.317 1.00 87.81 129 GLY A C 1
ATOM 987 O O . GLY A 1 129 ? -10.560 -4.174 14.879 1.00 87.81 129 GLY A O 1
ATOM 988 N N . GLY A 1 130 ? -8.375 -3.687 14.762 1.00 89.50 130 GLY A N 1
ATOM 989 C CA . GLY A 1 130 ? -8.433 -2.874 13.545 1.00 89.50 130 GLY A CA 1
ATOM 990 C C . GLY A 1 130 ? -8.623 -3.698 12.269 1.00 89.50 130 GLY A C 1
ATOM 991 O O . GLY A 1 130 ? -8.282 -4.879 12.227 1.00 89.50 130 GLY A O 1
ATOM 992 N N . MET A 1 131 ? -9.139 -3.088 11.194 1.00 92.56 131 MET A N 1
ATOM 993 C CA . MET A 1 131 ? -9.454 -3.828 9.957 1.00 92.56 131 MET A CA 1
ATOM 994 C C . MET A 1 131 ? -8.224 -4.419 9.257 1.00 92.56 131 MET A C 1
ATOM 996 O O . MET A 1 131 ? -8.344 -5.451 8.600 1.00 92.56 131 MET A O 1
ATOM 1000 N N . LEU A 1 132 ? -7.056 -3.782 9.378 1.00 90.81 132 LEU A N 1
ATOM 1001 C CA . LEU A 1 132 ? -5.812 -4.271 8.782 1.00 90.81 132 LEU A CA 1
ATOM 1002 C C . LEU A 1 132 ? -5.067 -5.255 9.677 1.00 90.81 132 LEU A C 1
ATOM 1004 O O . LEU A 1 132 ? -4.183 -5.952 9.186 1.00 90.81 132 LEU A O 1
ATOM 1008 N N . HIS A 1 133 ? -5.402 -5.332 10.965 1.00 90.50 133 HIS A N 1
ATOM 1009 C CA . HIS A 1 133 ? -4.699 -6.214 11.888 1.00 90.50 133 HIS A CA 1
ATOM 1010 C C . HIS A 1 133 ? -4.724 -7.690 11.441 1.00 90.50 133 HIS A C 1
ATOM 1012 O O . HIS A 1 133 ? -3.648 -8.275 11.345 1.00 90.50 133 HIS A O 1
ATOM 1018 N N . PRO A 1 134 ? -5.860 -8.269 10.991 1.00 89.69 134 PRO A N 1
ATOM 1019 C CA . PRO A 1 134 ? -5.883 -9.638 10.467 1.00 89.69 134 PRO A CA 1
ATOM 1020 C C . PRO A 1 134 ? -5.026 -9.866 9.217 1.00 89.69 134 PRO A C 1
ATOM 1022 O O . PRO A 1 134 ? -4.800 -11.012 8.841 1.00 89.69 134 PRO A O 1
ATOM 1025 N N . LEU A 1 135 ? -4.614 -8.807 8.510 1.00 88.00 135 LEU A N 1
ATOM 1026 C CA . LEU A 1 135 ? -3.738 -8.927 7.346 1.00 88.00 135 LEU A CA 1
ATOM 1027 C C . LEU A 1 135 ? -2.258 -9.012 7.734 1.00 88.00 135 LEU A C 1
ATOM 1029 O O . LEU A 1 135 ? -1.478 -9.509 6.930 1.00 88.00 135 LEU A O 1
ATOM 1033 N N . GLN A 1 136 ? -1.874 -8.561 8.931 1.00 80.00 136 GLN A N 1
ATOM 1034 C CA . GLN A 1 136 ? -0.484 -8.604 9.405 1.00 80.00 136 GLN A CA 1
ATOM 1035 C C . GLN A 1 136 ? -0.007 -10.042 9.638 1.00 80.00 136 GLN A C 1
ATOM 1037 O O . GLN A 1 136 ? 1.155 -10.349 9.390 1.00 80.00 136 GLN A O 1
ATOM 1042 N N . ASP A 1 137 ? -0.924 -10.928 10.029 1.00 80.69 137 ASP A N 1
ATOM 1043 C CA . ASP A 1 137 ? -0.643 -12.348 10.263 1.00 80.69 137 ASP A CA 1
ATOM 1044 C C . ASP A 1 137 ? -0.820 -13.209 8.998 1.00 80.69 137 ASP A C 1
ATOM 1046 O O . ASP A 1 137 ? -0.586 -14.420 9.011 1.00 80.69 137 ASP A O 1
ATOM 1050 N N . ARG A 1 138 ? -1.257 -12.615 7.876 1.00 81.50 138 ARG A N 1
ATOM 1051 C CA . ARG A 1 138 ? -1.463 -13.359 6.629 1.00 81.50 138 ARG A CA 1
ATOM 1052 C C . ARG A 1 138 ? -0.152 -13.563 5.891 1.00 81.50 138 ARG A C 1
ATOM 1054 O O . ARG A 1 138 ? 0.526 -12.616 5.501 1.00 81.50 138 ARG A O 1
ATOM 1061 N N . VAL A 1 139 ? 0.133 -14.826 5.582 1.00 82.38 139 VAL A N 1
ATOM 1062 C CA . VAL A 1 139 ? 1.295 -15.216 4.781 1.00 82.38 139 VAL A CA 1
ATOM 1063 C C . VAL A 1 139 ? 1.310 -14.460 3.449 1.00 82.38 139 VAL A C 1
ATOM 1065 O O . VAL A 1 139 ? 0.328 -14.440 2.704 1.00 82.38 139 VAL A O 1
ATOM 1068 N N . GLY A 1 140 ? 2.450 -13.831 3.156 1.00 84.50 140 GLY A N 1
ATOM 1069 C CA . GLY A 1 140 ? 2.680 -13.111 1.906 1.00 84.50 140 GLY A CA 1
ATOM 1070 C C . GLY A 1 140 ? 1.925 -11.787 1.781 1.00 84.50 140 GLY A C 1
ATOM 1071 O O . GLY A 1 140 ? 1.771 -11.308 0.658 1.00 84.50 140 GLY A O 1
ATOM 1072 N N . VAL A 1 141 ? 1.428 -11.210 2.881 1.00 90.44 141 VAL A N 1
ATOM 1073 C CA . VAL A 1 141 ? 0.901 -9.838 2.922 1.00 90.44 141 VAL A CA 1
ATOM 1074 C C . VAL A 1 141 ? 1.788 -8.987 3.829 1.00 90.44 141 VAL A C 1
ATOM 1076 O O . VAL A 1 141 ? 2.086 -9.369 4.955 1.00 90.44 141 VAL A O 1
ATOM 1079 N N . HIS A 1 142 ? 2.211 -7.825 3.338 1.00 86.12 142 HIS A N 1
ATOM 1080 C CA . HIS A 1 142 ? 3.048 -6.883 4.078 1.00 86.12 142 HIS A CA 1
ATOM 1081 C C . HIS A 1 142 ? 2.429 -5.491 4.025 1.00 86.12 142 HIS A C 1
ATOM 1083 O O . HIS A 1 142 ? 1.995 -5.057 2.963 1.00 86.12 142 HIS A O 1
ATOM 1089 N N . ILE A 1 143 ? 2.405 -4.782 5.152 1.00 83.75 143 ILE A N 1
ATOM 1090 C CA . ILE A 1 143 ? 1.912 -3.403 5.233 1.00 83.75 143 ILE A CA 1
ATOM 1091 C C . ILE A 1 143 ? 3.084 -2.507 5.613 1.00 83.75 143 ILE A C 1
ATOM 1093 O O . ILE A 1 143 ? 3.737 -2.727 6.632 1.00 83.75 143 ILE A O 1
ATOM 1097 N N . VAL A 1 144 ? 3.346 -1.501 4.787 1.00 82.19 144 VAL A N 1
ATOM 1098 C CA . VAL A 1 144 ? 4.423 -0.532 4.951 1.00 82.19 144 VAL A CA 1
ATOM 1099 C C . VAL A 1 144 ? 3.808 0.856 4.895 1.00 82.19 144 VAL A C 1
ATOM 1101 O O . VAL A 1 144 ? 3.154 1.220 3.922 1.00 82.19 144 VAL A O 1
ATOM 1104 N N . ALA A 1 145 ? 4.023 1.642 5.944 1.00 76.62 145 ALA A N 1
ATOM 1105 C CA . ALA A 1 145 ? 3.592 3.029 5.982 1.00 76.62 145 ALA A CA 1
ATOM 1106 C C . ALA A 1 145 ? 4.744 3.929 6.420 1.00 76.62 145 ALA A C 1
ATOM 1108 O O . ALA A 1 145 ? 5.547 3.532 7.266 1.00 76.62 145 ALA A O 1
ATOM 1109 N N . LEU A 1 146 ? 4.808 5.150 5.885 1.00 72.06 146 LEU A N 1
ATOM 1110 C CA . LEU A 1 146 ? 5.801 6.132 6.329 1.00 72.06 146 LEU A CA 1
ATOM 1111 C C . LEU A 1 146 ? 5.564 6.534 7.792 1.00 72.06 146 LEU A C 1
ATOM 1113 O O . LEU A 1 146 ? 6.515 6.682 8.560 1.00 72.06 146 LEU A O 1
ATOM 1117 N N . ARG A 1 147 ? 4.298 6.690 8.197 1.00 71.88 147 ARG A N 1
ATOM 1118 C CA . ARG A 1 147 ? 3.929 6.912 9.601 1.00 71.88 147 ARG A CA 1
ATOM 1119 C C . ARG A 1 147 ? 2.537 6.390 9.941 1.00 71.88 147 ARG A C 1
ATOM 1121 O O . ARG A 1 147 ? 1.636 6.390 9.103 1.00 71.88 147 ARG A O 1
ATOM 1128 N N . ALA A 1 148 ? 2.353 6.049 11.214 1.00 77.94 148 ALA A N 1
ATOM 1129 C CA . ALA A 1 148 ? 1.034 5.889 11.813 1.00 77.94 148 ALA A CA 1
ATOM 1130 C C . ALA A 1 148 ? 0.519 7.240 12.346 1.00 77.94 148 ALA A C 1
ATOM 1132 O O . ALA A 1 148 ? 1.304 8.068 12.817 1.00 77.94 148 ALA A O 1
ATOM 1133 N N . SER A 1 149 ? -0.790 7.484 12.275 1.00 78.88 149 SER A N 1
ATOM 1134 C CA . SER A 1 149 ? -1.420 8.689 12.825 1.00 78.88 149 SER A CA 1
ATOM 1135 C C . SER A 1 149 ? -2.614 8.356 13.711 1.00 78.88 149 SER A C 1
ATOM 1137 O O . SER A 1 149 ? -3.502 7.600 13.328 1.00 78.88 149 SER A O 1
ATOM 1139 N N . GLU A 1 150 ? -2.670 8.974 14.889 1.00 81.12 150 GLU A N 1
ATOM 1140 C CA . GLU A 1 150 ? -3.827 8.861 15.787 1.00 81.12 150 GLU A CA 1
ATOM 1141 C C . GLU A 1 150 ? -5.022 9.700 15.312 1.00 81.12 150 GLU A C 1
ATOM 1143 O O . GLU A 1 150 ? -6.170 9.399 15.640 1.00 81.12 150 GLU A O 1
ATOM 1148 N N . ASN A 1 151 ? -4.774 10.705 14.469 1.00 72.44 151 ASN A N 1
ATOM 1149 C CA . ASN A 1 151 ? -5.812 11.569 13.926 1.00 72.44 151 ASN A CA 1
ATOM 1150 C C . ASN A 1 151 ? -6.667 10.808 12.906 1.00 72.44 151 ASN A C 1
ATOM 1152 O O . ASN A 1 151 ? -6.163 10.296 11.908 1.00 72.44 151 ASN A O 1
ATOM 1156 N N . LYS A 1 152 ? -7.985 10.782 13.125 1.00 60.16 152 LYS A N 1
ATOM 1157 C CA . LYS A 1 152 ? -8.955 10.263 12.153 1.00 60.16 152 LYS A CA 1
ATOM 1158 C C . LYS A 1 152 ? -9.377 11.379 11.207 1.00 60.16 152 LYS A C 1
ATOM 1160 O O . LYS A 1 152 ? -10.202 12.213 11.574 1.00 60.16 152 LYS A O 1
ATOM 1165 N N . PHE A 1 153 ? -8.868 11.377 9.979 1.00 54.47 153 PHE A N 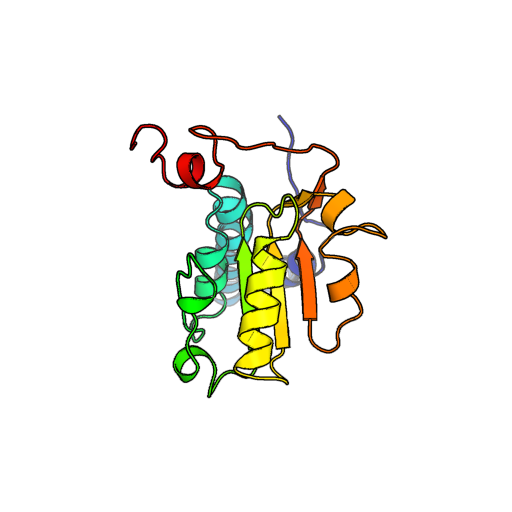1
ATOM 1166 C CA . PHE A 1 153 ? -9.453 12.201 8.923 1.00 54.47 153 PHE A CA 1
ATOM 1167 C C . PHE A 1 153 ? -10.740 11.531 8.429 1.00 54.47 153 PHE A C 1
ATOM 1169 O O . PHE A 1 153 ? -10.718 10.584 7.649 1.00 54.47 153 PHE A O 1
ATOM 1176 N N . LYS A 1 154 ? 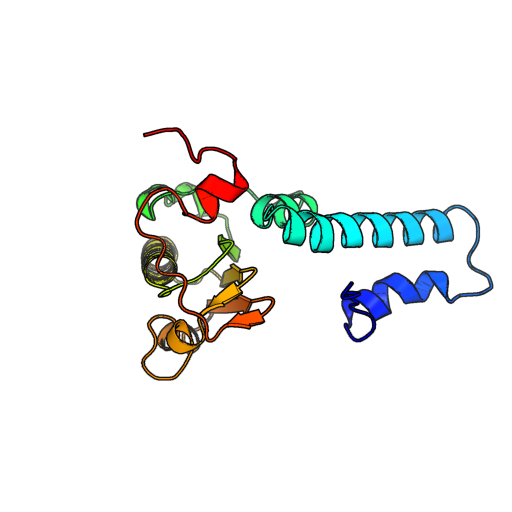-11.894 12.004 8.911 1.00 48.84 154 LYS A N 1
ATOM 1177 C CA . LYS A 1 154 ? -13.202 11.634 8.353 1.00 48.84 154 LYS A CA 1
ATOM 1178 C C . LYS A 1 154 ? -13.454 12.478 7.100 1.00 48.84 154 LYS A C 1
ATOM 1180 O O . LYS A 1 154 ? -14.183 13.461 7.163 1.00 48.84 154 LYS A O 1
ATOM 1185 N N . GLY A 1 155 ? -12.829 12.131 5.979 1.00 46.31 155 GLY A N 1
ATOM 1186 C CA . GLY A 1 155 ? -13.179 12.726 4.687 1.00 46.31 155 GLY A CA 1
ATOM 1187 C C . GLY A 1 155 ? -14.581 12.273 4.270 1.00 46.31 155 GLY A C 1
ATOM 1188 O O . GLY A 1 155 ? -14.745 11.159 3.785 1.00 46.31 155 GLY A O 1
ATOM 1189 N N . ARG A 1 156 ? -15.610 13.097 4.499 1.00 36.84 156 ARG A N 1
ATOM 1190 C CA . ARG A 1 156 ? -16.947 12.950 3.896 1.00 36.84 156 ARG A CA 1
ATOM 1191 C C . ARG A 1 156 ? -17.164 14.141 2.962 1.00 36.84 156 ARG A C 1
ATOM 1193 O O . ARG A 1 156 ? -17.422 15.230 3.459 1.00 36.84 156 ARG A O 1
ATOM 1200 N N . GLY A 1 157 ? -17.070 13.911 1.647 1.00 50.59 157 GLY A N 1
ATOM 1201 C CA . GLY A 1 157 ? -17.259 14.933 0.599 1.00 50.59 157 GLY A CA 1
ATOM 1202 C C . GLY A 1 157 ? -16.146 15.991 0.545 1.00 50.59 157 GLY A C 1
ATOM 1203 O O . GLY A 1 157 ? -15.468 16.160 1.551 1.00 50.59 157 GLY A O 1
ATOM 1204 N N . THR A 1 158 ? -15.954 16.613 -0.639 1.00 40.84 158 THR A N 1
ATOM 1205 C CA . THR A 1 158 ? -15.133 17.796 -1.074 1.00 40.84 158 THR A CA 1
ATOM 1206 C C . THR A 1 158 ? -13.750 18.101 -0.450 1.00 40.84 158 THR A C 1
ATOM 1208 O O . THR A 1 158 ? -12.992 18.903 -0.991 1.00 40.84 158 THR A O 1
ATOM 1211 N N . VAL A 1 159 ? -13.352 17.414 0.616 1.00 47.84 159 VAL A N 1
ATOM 1212 C CA . VAL A 1 159 ? -12.106 17.519 1.388 1.00 47.84 159 VAL A CA 1
ATOM 1213 C C . VAL A 1 159 ? -11.353 16.179 1.373 1.00 47.84 159 VAL A C 1
ATOM 1215 O O . VAL A 1 159 ? -10.559 15.883 2.266 1.00 47.84 159 VAL A O 1
ATOM 1218 N N . ASP A 1 160 ? -11.633 15.346 0.371 1.00 54.91 160 ASP A N 1
ATOM 1219 C CA . ASP A 1 160 ? -10.930 14.093 0.133 1.00 54.91 160 ASP A CA 1
ATOM 1220 C C . ASP A 1 160 ? -9.466 14.362 -0.242 1.00 54.91 160 ASP A C 1
ATOM 1222 O O . ASP A 1 160 ? -9.160 15.289 -1.001 1.00 54.91 160 ASP A O 1
ATOM 1226 N N . THR A 1 161 ? -8.550 13.565 0.312 1.00 54.88 161 THR A N 1
ATOM 1227 C CA . THR A 1 161 ? -7.116 13.699 0.037 1.00 54.88 161 THR A CA 1
ATOM 1228 C C . THR A 1 161 ? -6.853 13.530 -1.455 1.00 54.88 161 THR A C 1
ATOM 1230 O O . THR A 1 161 ? -6.089 14.322 -1.992 1.00 54.88 161 THR A O 1
ATOM 1233 N N . GLY A 1 162 ? -7.548 12.610 -2.139 1.00 56.62 162 GLY A N 1
ATOM 1234 C CA . GLY A 1 162 ? -7.461 12.437 -3.592 1.00 56.62 162 GLY A CA 1
ATOM 1235 C C . GLY A 1 162 ? -7.883 13.690 -4.361 1.00 56.62 162 GLY A C 1
ATOM 1236 O O . GLY A 1 162 ? -7.157 14.170 -5.227 1.00 56.62 162 GLY A O 1
ATOM 1237 N N . ASN A 1 163 ? -8.999 14.315 -3.986 1.00 52.69 163 ASN A N 1
ATOM 1238 C CA . ASN A 1 163 ? -9.427 15.552 -4.645 1.00 52.69 163 ASN A CA 1
ATOM 1239 C C . ASN A 1 163 ? -8.468 16.727 -4.417 1.00 52.69 163 ASN A C 1
ATOM 1241 O O . ASN A 1 163 ? -8.264 17.552 -5.305 1.00 52.69 163 ASN A O 1
ATOM 1245 N N . ARG A 1 164 ? -7.852 16.813 -3.235 1.00 56.66 164 ARG A N 1
ATOM 1246 C CA . ARG A 1 164 ? -6.815 17.818 -2.946 1.00 56.66 164 ARG A CA 1
ATOM 1247 C C . ARG A 1 164 ? -5.519 17.526 -3.698 1.00 56.66 164 ARG A C 1
ATOM 1249 O O . ARG A 1 164 ? -4.853 18.459 -4.130 1.00 56.66 164 ARG A O 1
ATOM 1256 N N . LEU A 1 165 ? -5.201 16.246 -3.855 1.00 45.69 165 LEU A N 1
ATOM 1257 C CA . LEU A 1 165 ? -4.029 15.743 -4.554 1.00 45.69 165 LEU A CA 1
ATOM 1258 C C . LEU A 1 165 ? -4.062 16.086 -6.047 1.00 45.69 165 LEU A C 1
ATOM 1260 O O . LEU A 1 165 ? -3.072 16.556 -6.596 1.00 45.69 165 LEU A O 1
ATOM 1264 N N . PHE A 1 166 ? -5.221 15.908 -6.680 1.00 53.34 166 PHE A N 1
ATOM 1265 C CA . PHE A 1 166 ? -5.422 16.166 -8.108 1.00 53.34 166 PHE A CA 1
ATOM 1266 C C . PHE A 1 166 ? -6.080 17.524 -8.405 1.00 53.34 166 PHE A C 1
ATOM 1268 O O . PHE A 1 166 ? -6.402 17.815 -9.554 1.00 53.34 166 PHE A O 1
ATOM 1275 N N . ASN A 1 167 ? -6.275 18.368 -7.385 1.00 43.84 167 ASN A N 1
ATOM 1276 C CA . ASN A 1 167 ? -6.946 19.671 -7.478 1.00 43.84 167 ASN A CA 1
ATOM 1277 C C . ASN A 1 167 ? -8.361 19.615 -8.106 1.00 43.84 167 ASN A C 1
ATOM 1279 O O . ASN A 1 167 ? -8.800 20.544 -8.783 1.00 43.84 167 ASN A O 1
ATOM 1283 N N . THR A 1 168 ? -9.101 18.535 -7.861 1.00 53.34 168 THR A N 1
ATOM 1284 C CA . THR A 1 168 ? -10.473 18.298 -8.348 1.00 53.34 168 THR A CA 1
ATOM 1285 C C . THR A 1 168 ? -11.539 18.650 -7.305 1.00 53.34 168 THR A C 1
ATOM 1287 O O . THR A 1 168 ? -12.670 18.184 -7.371 1.00 53.34 168 THR A O 1
ATOM 1290 N N . THR A 1 169 ? -11.219 19.507 -6.333 1.00 54.34 169 THR A N 1
ATOM 1291 C CA . THR A 1 169 ? -12.101 19.864 -5.201 1.00 54.34 169 THR A CA 1
ATOM 1292 C C . THR A 1 169 ? -13.383 20.619 -5.583 1.00 54.34 169 THR A C 1
ATOM 1294 O O . THR A 1 169 ? -14.213 20.864 -4.712 1.00 54.34 169 THR A O 1
ATOM 1297 N N . LYS A 1 170 ? -13.543 20.994 -6.860 1.00 51.78 170 LYS A N 1
ATOM 1298 C CA . LYS A 1 170 ? -14.705 21.715 -7.413 1.00 51.78 170 LYS A CA 1
ATOM 1299 C C . LYS A 1 170 ? -15.518 20.907 -8.434 1.00 51.78 170 LYS A C 1
ATOM 1301 O O . LYS A 1 170 ? -16.371 21.486 -9.098 1.00 51.78 170 LYS A O 1
ATOM 1306 N N . LEU A 1 171 ? -15.198 19.630 -8.631 1.00 46.59 171 LEU A N 1
ATOM 1307 C CA . LEU A 1 171 ? -15.929 18.761 -9.550 1.00 46.59 171 LEU A CA 1
ATOM 1308 C C . LEU A 1 171 ? -16.912 17.926 -8.722 1.00 46.59 171 LEU A C 1
ATOM 1310 O O . LEU A 1 171 ? -16.477 17.054 -7.968 1.00 46.59 171 LEU A O 1
ATOM 1314 N N . ASP A 1 172 ? -18.197 18.265 -8.831 1.00 48.81 172 ASP A N 1
ATOM 1315 C CA . ASP A 1 172 ? -19.323 17.444 -8.366 1.00 48.81 172 ASP A CA 1
ATOM 1316 C C . ASP A 1 172 ? -19.647 16.352 -9.399 1.00 48.81 172 ASP A C 1
ATOM 1318 O O . ASP A 1 172 ? -19.641 16.667 -10.615 1.00 48.81 172 ASP A O 1
#

InterPro domains:
  IPR000836 Phosphoribosyltransferase domain [PF14681] (66-168)
  IPR029057 Phosphoribosyltransferase-like [G3DSA:3.40.50.2020] (56-169)
  IPR029057 Phosphoribosyltransferase-like [SSF53271] (81-167)

Sequence (172 aa):
MSLQHYTKTNAARILMTPTLILEAAGIHLRTAHQSIGRHLVVIFVANILGLEAFGLNEVFLLAGFLHAKVPEDITFHHVADCFNIILVDSVINTGGSIVDFVRHIRKLHATLRIVVGAGVVQSDAVKPGGMLHPLQDRVGVHIVALRASENKFKGRGTVDTGNRLFNTTKLD

Foldseek 3Di:
DDDDDDCPDPVVCVLCVLVPDPPDDDPSNVVSVVVVVLVCCLPVVCLVLVVVQVSVCVVVVPDDDDDDPALVSDDLVNPVPAQEDEAEDAEAFQCPRVLRNVVSVCVSPVRHQYEYEYQEYEPQCCPVVGVCVVQVPDPRYYYDYVDYDPDHDPDDALPDPVCVSVVVSPPD

pLDDT: mean 73.54, std 15.81, range [35.78, 97.31]

Radius of gyration: 18.52 Å; chains: 1; bounding box: 58×43×34 Å